Protein AF-E1F476-F1 (afdb_monomer)

Structure (mmCIF, N/CA/C/O backbone):
data_AF-E1F476-F1
#
_entry.id   AF-E1F476-F1
#
loop_
_atom_site.group_PDB
_atom_site.id
_atom_site.type_symbol
_atom_site.label_atom_id
_atom_site.label_alt_id
_atom_site.label_comp_id
_atom_site.label_asym_id
_atom_site.label_entity_id
_atom_site.label_seq_id
_atom_site.pdbx_PDB_ins_code
_atom_site.Cartn_x
_atom_site.Cartn_y
_atom_site.Cartn_z
_atom_site.occupancy
_atom_site.B_iso_or_equiv
_atom_site.auth_seq_id
_atom_site.auth_comp_id
_atom_site.auth_asym_id
_atom_site.auth_atom_id
_atom_site.pdbx_PDB_model_num
ATOM 1 N N . MET A 1 1 ? -4.268 -20.938 -18.279 1.00 58.56 1 MET A N 1
ATOM 2 C CA . MET A 1 1 ? -2.898 -20.571 -17.848 1.00 58.56 1 MET A CA 1
ATOM 3 C C . MET A 1 1 ? -2.950 -19.199 -17.186 1.00 58.56 1 MET A C 1
ATOM 5 O O . MET A 1 1 ? -3.583 -18.320 -17.753 1.00 58.56 1 MET A O 1
ATOM 9 N N . ALA A 1 2 ? -2.362 -19.018 -15.998 1.00 70.75 2 ALA A N 1
ATOM 10 C CA . ALA A 1 2 ? -2.279 -17.701 -15.351 1.00 70.75 2 ALA A CA 1
ATOM 11 C C . ALA A 1 2 ? -1.253 -16.818 -16.080 1.00 70.75 2 ALA A C 1
ATOM 13 O O . ALA A 1 2 ? -0.158 -17.290 -16.400 1.00 70.75 2 ALA A O 1
ATOM 14 N N . LYS A 1 3 ? -1.596 -15.554 -16.348 1.00 82.06 3 LYS A N 1
ATOM 15 C CA . LYS A 1 3 ? -0.700 -14.608 -17.030 1.00 82.06 3 LYS A CA 1
ATOM 16 C C . LYS A 1 3 ? 0.470 -14.275 -16.101 1.00 82.06 3 LYS A C 1
ATOM 18 O O . LYS A 1 3 ? 0.245 -13.880 -14.960 1.00 82.06 3 LYS A O 1
ATOM 23 N N . ARG A 1 4 ? 1.711 -14.448 -16.564 1.00 84.06 4 ARG A N 1
ATOM 24 C CA . ARG A 1 4 ? 2.905 -14.023 -15.813 1.00 84.06 4 ARG A CA 1
ATOM 25 C C . ARG A 1 4 ? 3.072 -12.509 -15.963 1.00 84.06 4 ARG A C 1
ATOM 27 O O . ARG A 1 4 ? 2.946 -12.001 -17.076 1.00 84.06 4 ARG A O 1
ATOM 34 N N . VAL A 1 5 ? 3.335 -11.800 -14.868 1.00 83.75 5 VAL A N 1
ATOM 35 C CA . VAL A 1 5 ? 3.562 -10.345 -14.872 1.00 83.75 5 VAL A CA 1
ATOM 36 C C . VAL A 1 5 ? 4.798 -10.033 -14.042 1.00 83.75 5 VAL A C 1
ATOM 38 O O . VAL A 1 5 ? 4.904 -10.498 -12.908 1.00 83.75 5 VAL A O 1
ATOM 41 N N . LEU A 1 6 ? 5.725 -9.270 -14.622 1.00 84.75 6 LEU A N 1
ATOM 42 C CA . LEU A 1 6 ? 6.894 -8.771 -13.905 1.00 84.75 6 LEU A CA 1
ATOM 43 C C . LEU A 1 6 ? 6.482 -7.643 -12.961 1.00 84.75 6 LEU A C 1
ATOM 45 O O . LEU A 1 6 ? 5.664 -6.795 -13.321 1.00 84.75 6 LEU A O 1
ATOM 49 N N . PHE A 1 7 ? 7.051 -7.683 -11.766 1.00 85.62 7 PHE A N 1
ATOM 50 C CA . PHE A 1 7 ? 6.774 -6.789 -10.661 1.00 85.62 7 PHE A CA 1
ATOM 51 C C . PHE A 1 7 ? 8.066 -6.097 -10.252 1.00 85.62 7 PHE A C 1
ATOM 53 O O . PHE A 1 7 ? 8.993 -6.768 -9.793 1.00 85.62 7 PHE A O 1
ATOM 60 N N . ALA A 1 8 ? 8.149 -4.782 -10.426 1.00 84.94 8 ALA A N 1
ATOM 61 C CA . ALA A 1 8 ? 9.303 -4.030 -9.951 1.00 84.94 8 ALA A CA 1
ATOM 62 C C . ALA A 1 8 ? 9.427 -4.163 -8.423 1.00 84.94 8 ALA A C 1
ATOM 64 O O . ALA A 1 8 ? 8.419 -4.195 -7.713 1.00 84.94 8 ALA A O 1
ATOM 65 N N . ILE A 1 9 ? 10.663 -4.272 -7.924 1.00 85.81 9 ILE A N 1
ATOM 66 C CA . ILE A 1 9 ? 10.933 -4.324 -6.477 1.00 85.81 9 ILE A CA 1
ATOM 67 C C . ILE A 1 9 ? 10.637 -2.963 -5.849 1.00 85.81 9 ILE A C 1
ATOM 69 O O . ILE A 1 9 ? 10.119 -2.897 -4.743 1.00 85.81 9 ILE A O 1
ATOM 73 N N . GLU A 1 10 ? 10.920 -1.883 -6.568 1.00 87.69 10 GLU A N 1
ATOM 74 C CA . GLU A 1 10 ? 10.708 -0.515 -6.114 1.00 87.69 10 GLU A CA 1
ATOM 75 C C . GLU A 1 10 ? 10.077 0.275 -7.242 1.00 87.69 10 GLU A C 1
ATOM 77 O O . GLU A 1 10 ? 10.492 0.142 -8.396 1.00 87.69 10 GLU A O 1
ATOM 82 N N . SER A 1 11 ? 9.053 1.055 -6.919 1.00 86.94 11 SER A N 1
ATOM 83 C CA . SER A 1 11 ? 8.398 1.933 -7.881 1.00 86.94 11 SER A CA 1
ATOM 84 C C . SER A 1 11 ? 7.416 2.866 -7.170 1.00 86.94 11 SER A C 1
ATOM 86 O O . SER A 1 11 ? 7.504 3.105 -5.963 1.00 86.94 11 SER A O 1
ATOM 88 N N . VAL A 1 12 ? 6.466 3.396 -7.925 1.00 86.56 12 VAL A N 1
ATOM 89 C CA . VAL A 1 12 ? 5.389 4.247 -7.437 1.00 86.56 12 VAL A CA 1
ATOM 90 C C . VAL A 1 12 ? 4.146 3.398 -7.162 1.00 86.56 12 VAL A C 1
ATOM 92 O O . VAL A 1 12 ? 3.997 2.286 -7.647 1.00 86.56 12 VAL A O 1
ATOM 95 N N . MET A 1 13 ? 3.223 3.892 -6.354 1.00 91.69 13 MET A N 1
ATOM 96 C CA . MET A 1 13 ? 1.856 3.377 -6.290 1.00 91.69 13 MET A CA 1
ATOM 97 C C . MET A 1 13 ? 0.917 4.566 -6.113 1.00 91.69 13 MET A C 1
ATOM 99 O O . MET A 1 13 ? 1.306 5.553 -5.495 1.00 91.69 13 MET A O 1
ATOM 103 N N . SER A 1 14 ? -0.305 4.505 -6.642 1.00 92.94 14 SER A N 1
ATOM 104 C CA . SER A 1 14 ? -1.337 5.493 -6.308 1.00 92.94 14 SER A CA 1
ATOM 105 C C . SER A 1 14 ? -2.198 4.962 -5.164 1.00 92.94 14 SER A C 1
ATOM 107 O O . SER A 1 14 ? -2.783 3.890 -5.291 1.00 92.94 14 SER A O 1
ATOM 109 N N . LEU A 1 15 ? -2.276 5.688 -4.050 1.00 93.25 15 LEU A N 1
ATOM 110 C CA . LEU A 1 15 ? -3.078 5.377 -2.866 1.00 93.25 15 LEU A CA 1
ATOM 111 C C . LEU A 1 15 ? -4.167 6.433 -2.705 1.00 93.25 15 LEU A C 1
ATOM 113 O O . LEU A 1 15 ? -3.874 7.574 -2.356 1.00 93.25 15 LEU A O 1
ATOM 117 N N . GLY A 1 16 ? -5.422 6.076 -2.984 1.00 88.81 16 GLY A N 1
ATOM 118 C CA . GLY A 1 16 ? -6.534 7.032 -2.943 1.00 88.81 16 GLY A CA 1
ATOM 119 C C . GLY A 1 16 ? -6.293 8.297 -3.780 1.00 88.81 16 GLY A C 1
ATOM 120 O O . GLY A 1 16 ? -6.720 9.374 -3.381 1.00 88.81 16 GLY A O 1
ATOM 121 N N . GLY A 1 17 ? -5.573 8.180 -4.902 1.00 88.50 17 GLY A N 1
ATOM 122 C CA . GLY A 1 17 ? -5.209 9.302 -5.775 1.00 88.50 17 GLY A CA 1
ATOM 123 C C . GLY A 1 17 ? -3.865 9.973 -5.461 1.00 88.50 17 GLY A C 1
ATOM 124 O O . GLY A 1 17 ? -3.454 10.857 -6.204 1.00 88.50 17 GLY A O 1
ATOM 125 N N . VAL A 1 18 ? -3.152 9.553 -4.410 1.00 90.94 18 VAL A N 1
ATOM 126 C CA . VAL A 1 18 ? -1.831 10.093 -4.044 1.00 90.94 18 VAL A CA 1
ATOM 127 C C . VAL A 1 18 ? -0.725 9.152 -4.508 1.00 90.94 18 VAL A C 1
ATOM 129 O O . VAL A 1 18 ? -0.719 7.981 -4.139 1.00 90.94 18 VAL A O 1
ATOM 132 N N . HIS A 1 19 ? 0.237 9.653 -5.281 1.00 92.00 19 HIS A N 1
ATOM 133 C CA . HIS A 1 19 ? 1.417 8.876 -5.664 1.00 92.00 19 HIS A CA 1
ATOM 134 C C . HIS A 1 19 ? 2.414 8.772 -4.506 1.00 92.00 19 HIS A C 1
ATOM 136 O O . HIS A 1 19 ? 2.695 9.768 -3.839 1.00 92.00 19 HIS A O 1
ATOM 142 N N . VAL A 1 20 ? 2.938 7.569 -4.265 1.00 92.06 20 VAL A N 1
ATOM 143 C CA . VAL A 1 20 ? 3.846 7.271 -3.148 1.00 92.06 20 VAL A CA 1
ATOM 144 C C . VAL A 1 20 ? 5.003 6.375 -3.571 1.00 92.06 20 VAL A C 1
ATOM 146 O O . VAL A 1 20 ? 4.837 5.510 -4.436 1.00 92.06 20 VAL A O 1
ATOM 149 N N . LEU A 1 21 ? 6.159 6.544 -2.925 1.00 91.50 21 LEU A N 1
ATOM 150 C CA . LEU A 1 21 ? 7.307 5.663 -3.131 1.00 91.50 21 LEU A CA 1
ATOM 151 C C . LEU A 1 21 ? 7.092 4.337 -2.405 1.00 91.50 21 LEU A C 1
ATOM 153 O O . LEU A 1 21 ? 6.791 4.297 -1.208 1.00 91.50 21 LEU A O 1
ATOM 157 N N . THR A 1 22 ? 7.261 3.246 -3.141 1.00 92.62 22 THR A N 1
ATOM 158 C CA . THR A 1 22 ? 6.892 1.908 -2.696 1.00 92.62 22 THR A CA 1
ATOM 159 C C . THR A 1 22 ? 8.037 0.930 -2.895 1.00 92.62 22 THR A C 1
ATOM 161 O O . THR A 1 22 ? 8.661 0.917 -3.953 1.00 92.62 22 THR A O 1
ATOM 164 N N . GLN A 1 23 ? 8.252 0.067 -1.905 1.00 92.81 23 GLN A N 1
ATOM 165 C CA . GLN A 1 23 ? 9.097 -1.122 -2.026 1.00 92.81 23 GLN A CA 1
ATOM 166 C C . GLN A 1 23 ? 8.261 -2.397 -1.882 1.00 92.81 23 GLN A C 1
ATOM 168 O O . GLN A 1 23 ? 7.263 -2.425 -1.157 1.00 92.81 23 GLN A O 1
ATOM 173 N N . VAL A 1 24 ? 8.703 -3.476 -2.512 1.00 91.94 24 VAL A N 1
ATOM 174 C CA . VAL A 1 24 ? 8.188 -4.827 -2.316 1.00 91.94 24 VAL A CA 1
ATOM 175 C C . VAL A 1 24 ? 9.060 -5.548 -1.297 1.00 91.94 24 VAL A C 1
ATOM 177 O O . VAL A 1 24 ? 10.236 -5.813 -1.532 1.00 91.94 24 VAL A O 1
ATOM 180 N N . ASP A 1 25 ? 8.457 -5.913 -0.170 1.00 90.38 25 ASP A N 1
ATOM 181 C CA . ASP A 1 25 ? 9.092 -6.653 0.914 1.00 90.38 25 ASP A CA 1
ATOM 182 C C . ASP A 1 25 ? 8.551 -8.085 0.943 1.00 90.38 25 ASP A C 1
ATOM 184 O O . ASP A 1 25 ? 7.487 -8.377 1.493 1.00 90.38 25 ASP A O 1
ATOM 188 N N . THR A 1 26 ? 9.307 -9.002 0.340 1.00 85.12 26 THR A N 1
ATOM 189 C CA . THR A 1 26 ? 8.953 -10.430 0.295 1.00 85.12 26 THR A CA 1
ATOM 190 C C . THR A 1 26 ? 9.045 -11.132 1.647 1.00 85.12 26 THR A C 1
ATOM 192 O O . THR A 1 26 ? 8.476 -12.213 1.800 1.00 85.12 26 THR A O 1
ATOM 195 N N . GLY A 1 27 ? 9.717 -10.528 2.633 1.00 88.62 27 GLY A N 1
ATOM 196 C CA . GLY A 1 27 ? 9.735 -11.009 4.013 1.00 88.62 27 GLY A CA 1
ATOM 197 C C . GLY A 1 27 ? 8.465 -10.638 4.783 1.00 88.62 27 GLY A C 1
ATOM 198 O O . GLY A 1 27 ? 8.160 -11.247 5.812 1.00 88.62 27 GLY A O 1
ATOM 199 N N . ALA A 1 28 ? 7.688 -9.670 4.290 1.00 89.31 28 ALA A N 1
ATOM 200 C CA . ALA A 1 28 ? 6.452 -9.233 4.914 1.00 89.31 28 ALA A CA 1
ATOM 201 C C . ALA A 1 28 ? 5.227 -9.955 4.337 1.00 89.31 28 ALA A C 1
ATOM 203 O O . ALA A 1 28 ? 4.892 -9.856 3.160 1.00 89.31 28 ALA A O 1
ATOM 204 N N . VAL A 1 29 ? 4.456 -10.605 5.212 1.00 91.25 29 VAL A N 1
ATOM 205 C CA . VAL A 1 29 ? 3.140 -11.158 4.838 1.00 91.25 29 VAL A CA 1
ATOM 206 C C . VAL A 1 29 ? 2.133 -10.048 4.529 1.00 91.25 29 VAL A C 1
ATOM 208 O O . VAL A 1 29 ? 1.258 -10.226 3.692 1.00 91.25 29 VAL A O 1
ATOM 211 N N . THR A 1 30 ? 2.238 -8.909 5.215 1.00 92.38 30 THR A N 1
ATOM 212 C CA . THR A 1 30 ? 1.258 -7.823 5.129 1.00 92.38 30 THR A CA 1
ATOM 213 C C . THR A 1 30 ? 1.934 -6.492 4.905 1.00 92.38 30 THR A C 1
ATOM 215 O O . THR A 1 30 ? 2.883 -6.150 5.623 1.00 92.38 30 THR A O 1
ATOM 218 N N . SER A 1 31 ? 1.351 -5.721 3.996 1.00 95.19 31 SER A N 1
ATOM 219 C CA . SER A 1 31 ? 1.768 -4.367 3.671 1.00 95.19 31 SER A CA 1
ATOM 220 C C . SER A 1 31 ? 1.763 -3.421 4.888 1.00 95.19 31 SER A C 1
ATOM 222 O O . SER A 1 31 ? 1.010 -3.595 5.858 1.00 95.19 31 SER A O 1
ATOM 224 N N . SER A 1 32 ? 2.636 -2.413 4.873 1.00 94.44 32 SER A N 1
ATOM 225 C CA . SER A 1 32 ? 2.687 -1.376 5.911 1.00 94.44 32 SER A CA 1
ATOM 226 C C . SER A 1 32 ? 2.941 0.001 5.329 1.00 94.44 32 SER A C 1
ATOM 228 O O . SER A 1 32 ? 3.863 0.159 4.531 1.00 94.44 32 SER A O 1
ATOM 230 N N . LEU A 1 33 ? 2.174 0.978 5.797 1.00 94.56 33 LEU A N 1
ATOM 231 C CA . LEU A 1 33 ? 2.181 2.355 5.339 1.00 94.56 33 LEU A CA 1
ATOM 232 C C . LEU A 1 33 ? 2.737 3.279 6.418 1.00 94.56 33 LEU A C 1
ATOM 234 O O . LEU A 1 33 ? 2.350 3.171 7.587 1.00 94.56 33 LEU A O 1
ATOM 238 N N . ASN A 1 34 ? 3.616 4.194 6.012 1.00 92.62 34 ASN A N 1
ATOM 239 C CA . ASN A 1 34 ? 4.095 5.252 6.881 1.00 92.62 34 ASN A CA 1
ATOM 240 C C . ASN A 1 34 ? 2.985 6.285 7.116 1.00 92.62 34 ASN A C 1
ATOM 242 O O . ASN A 1 34 ? 2.519 6.938 6.183 1.00 92.62 34 ASN A O 1
ATOM 246 N N . ALA A 1 35 ? 2.544 6.410 8.363 1.00 91.81 35 ALA A N 1
ATOM 247 C CA . ALA A 1 35 ? 1.449 7.286 8.748 1.00 91.81 35 ALA A CA 1
ATOM 248 C C . ALA A 1 35 ? 1.618 7.802 10.179 1.00 91.81 35 ALA A C 1
ATOM 250 O O . ALA A 1 35 ? 2.146 7.117 11.059 1.00 91.81 35 ALA A O 1
ATOM 251 N N . ARG A 1 36 ? 1.104 9.006 10.418 1.00 91.19 36 ARG A N 1
ATOM 252 C CA . ARG A 1 36 ? 1.053 9.682 11.719 1.00 91.19 36 ARG A CA 1
ATOM 253 C C . ARG A 1 36 ? -0.347 10.229 11.987 1.00 91.19 36 ARG A C 1
ATOM 255 O O . ARG A 1 36 ? -1.227 10.119 11.137 1.00 91.19 36 ARG A O 1
ATOM 262 N N . ASN A 1 37 ? -0.545 10.797 13.177 1.00 92.38 37 ASN A N 1
ATOM 263 C CA . ASN A 1 37 ? -1.816 11.398 13.601 1.00 92.38 37 ASN A CA 1
ATOM 264 C C . ASN A 1 37 ? -3.013 10.449 13.402 1.00 92.38 37 ASN A C 1
ATOM 266 O O . ASN A 1 37 ? -4.067 10.846 12.915 1.00 92.38 37 ASN A O 1
ATOM 270 N N . VAL A 1 38 ? -2.826 9.164 13.724 1.00 92.00 38 VAL A N 1
ATOM 271 C CA . VAL A 1 38 ? -3.851 8.138 13.514 1.00 92.00 38 VAL A CA 1
ATOM 272 C C . VAL A 1 38 ? -4.976 8.329 14.527 1.00 92.00 38 VAL A C 1
ATOM 274 O O . VAL A 1 38 ? -4.779 8.168 15.730 1.00 92.00 38 VAL A O 1
ATOM 277 N N . PHE A 1 39 ? -6.166 8.622 14.024 1.00 92.50 39 PHE A N 1
ATOM 278 C CA . PHE A 1 39 ? -7.404 8.712 14.779 1.00 92.50 39 PHE A CA 1
ATOM 279 C C . PHE A 1 39 ? -8.320 7.542 14.421 1.00 92.50 39 PHE A C 1
ATOM 281 O O . PHE A 1 39 ? -8.510 7.221 13.248 1.00 92.50 39 PHE A O 1
ATOM 288 N N . VAL A 1 40 ? -8.912 6.906 15.433 1.00 90.56 40 VAL A N 1
ATOM 289 C CA . VAL A 1 40 ? -9.808 5.759 15.251 1.00 90.56 40 VAL A CA 1
ATOM 290 C C . VAL A 1 40 ? -11.128 6.008 15.955 1.00 90.56 40 VAL A C 1
ATOM 292 O O . VAL A 1 40 ? -11.181 6.095 17.179 1.00 90.56 40 VAL A O 1
ATOM 295 N N . ALA A 1 41 ? -12.206 6.020 15.179 1.00 88.50 41 ALA A N 1
ATOM 296 C CA . ALA A 1 41 ? -13.570 5.994 15.682 1.00 88.50 41 ALA A CA 1
ATOM 297 C C . ALA A 1 41 ? -14.189 4.609 15.455 1.00 88.50 41 ALA A C 1
ATOM 299 O O . ALA A 1 41 ? -14.112 4.048 14.359 1.00 88.50 41 ALA A O 1
ATOM 300 N N . LYS A 1 42 ? -14.837 4.050 16.481 1.00 83.00 42 LYS A N 1
ATOM 301 C CA . LYS A 1 42 ? -15.642 2.830 16.334 1.00 83.00 42 LYS A CA 1
ATOM 302 C C . LYS A 1 42 ? -16.984 3.172 15.684 1.00 83.00 42 LYS A C 1
ATOM 304 O O . LYS A 1 42 ? -17.644 4.128 16.081 1.00 83.00 42 LYS A O 1
ATOM 309 N N . LYS A 1 43 ? -17.396 2.366 14.711 1.00 75.44 43 LYS A N 1
ATOM 310 C CA . LYS A 1 43 ? -18.728 2.348 14.106 1.00 75.44 43 LYS A CA 1
ATOM 311 C C . LYS A 1 43 ? -19.472 1.095 14.565 1.00 75.44 43 LYS A C 1
ATOM 313 O O . LYS A 1 43 ? -18.898 0.015 14.655 1.00 75.44 43 LYS A O 1
ATOM 318 N N . ASN A 1 44 ? -20.772 1.238 14.801 1.00 62.91 44 ASN A N 1
ATOM 319 C CA . ASN A 1 44 ? -21.627 0.162 15.309 1.00 62.91 44 ASN A CA 1
ATOM 320 C C . ASN A 1 44 ? -22.134 -0.813 14.223 1.00 62.91 44 ASN A C 1
ATOM 322 O O . ASN A 1 44 ? -23.048 -1.581 14.501 1.00 62.91 44 ASN A O 1
ATOM 326 N N . MET A 1 45 ? -21.594 -0.804 12.994 1.00 58.66 45 MET A N 1
ATOM 327 C CA . MET A 1 45 ? -22.098 -1.649 11.897 1.00 58.66 45 MET A CA 1
ATOM 328 C C . MET A 1 45 ? -20.984 -2.158 10.960 1.00 58.66 45 MET A C 1
ATOM 330 O O . MET A 1 45 ? -20.177 -1.365 10.479 1.00 58.66 45 MET A O 1
ATOM 334 N N . GLY A 1 46 ? -20.997 -3.463 10.644 1.00 62.12 46 GLY A N 1
ATOM 335 C CA . GLY A 1 46 ? -20.232 -4.082 9.545 1.00 62.12 46 GLY A CA 1
ATOM 336 C C . GLY A 1 46 ? -18.944 -4.839 9.921 1.00 62.12 46 GLY A C 1
ATOM 337 O O . GLY A 1 46 ? -18.479 -4.808 11.056 1.00 62.12 46 GLY A O 1
ATOM 338 N N . SER A 1 47 ? -18.358 -5.531 8.932 1.00 62.41 47 SER A N 1
ATOM 339 C CA . SER A 1 47 ? -17.133 -6.349 9.067 1.00 62.41 47 SER A CA 1
ATOM 340 C C . SER A 1 47 ? -15.835 -5.534 9.181 1.00 62.41 47 SER A C 1
ATOM 342 O O . SER A 1 47 ? -14.808 -6.066 9.604 1.00 62.41 47 SER A O 1
ATOM 344 N N . MET A 1 48 ? -15.877 -4.240 8.848 1.00 77.81 48 MET A N 1
ATOM 345 C CA . MET A 1 48 ? -14.821 -3.259 9.123 1.00 77.81 48 MET A CA 1
ATOM 346 C C . MET A 1 48 ? -15.382 -2.183 10.058 1.00 77.81 48 MET A C 1
ATOM 348 O O . MET A 1 48 ? -15.829 -1.135 9.593 1.00 77.81 48 MET A O 1
ATOM 352 N N . PRO A 1 49 ? -15.418 -2.449 11.375 1.00 81.00 49 PRO A N 1
ATOM 353 C CA . PRO A 1 49 ? -16.155 -1.622 12.322 1.00 81.00 49 PRO A CA 1
ATOM 354 C C . PRO A 1 49 ? -15.429 -0.318 12.671 1.00 81.00 49 PRO A C 1
ATOM 356 O O . PRO A 1 49 ? -15.916 0.422 13.516 1.00 81.00 49 PRO A O 1
ATOM 359 N N . LEU A 1 50 ? -14.254 -0.025 12.104 1.00 89.38 50 LEU A N 1
ATOM 360 C CA . LEU A 1 50 ? -13.505 1.192 12.418 1.00 89.38 50 LEU A CA 1
ATOM 361 C C . LEU A 1 50 ? -13.547 2.184 11.259 1.00 89.38 50 LEU A C 1
ATOM 363 O O . LEU A 1 50 ? -13.392 1.820 10.095 1.00 89.38 50 LEU A O 1
ATOM 367 N N . CYS A 1 51 ? -13.696 3.451 11.621 1.00 91.00 51 CYS A N 1
ATOM 368 C CA . CYS A 1 51 ? -13.454 4.600 10.769 1.00 91.00 51 CYS A CA 1
ATOM 369 C C . CYS A 1 51 ? -12.111 5.195 11.191 1.00 91.00 51 CYS A C 1
ATOM 371 O O . CYS A 1 51 ? -11.971 5.631 12.336 1.00 91.00 51 CYS A O 1
ATOM 373 N N . VAL A 1 52 ? -11.123 5.165 10.304 1.00 93.19 52 VAL A N 1
ATOM 374 C CA . VAL A 1 52 ? -9.758 5.599 10.605 1.00 93.19 52 VAL A CA 1
ATOM 375 C C . VAL A 1 52 ? -9.434 6.840 9.787 1.00 93.19 52 VAL A C 1
ATOM 377 O O . VAL A 1 52 ? -9.653 6.860 8.575 1.00 93.19 52 VAL A O 1
ATOM 380 N N . SER A 1 53 ? -8.898 7.857 10.450 1.00 94.81 53 SER A N 1
ATOM 381 C CA . SER A 1 53 ? -8.299 9.019 9.799 1.00 94.81 53 SER A CA 1
ATOM 382 C C . SER A 1 53 ? -6.816 9.073 10.145 1.00 94.81 53 SER A C 1
ATOM 384 O O . SER A 1 53 ? -6.433 8.720 11.258 1.00 94.81 53 SER A O 1
ATOM 386 N N . PHE A 1 54 ? -5.966 9.454 9.202 1.00 94.75 54 PHE A N 1
ATOM 387 C CA . PHE A 1 54 ? -4.521 9.526 9.422 1.00 94.75 54 PHE A CA 1
ATOM 388 C C . PHE A 1 54 ? -3.861 10.480 8.430 1.00 94.75 54 PHE A C 1
ATOM 390 O O . PHE A 1 54 ? -4.401 10.757 7.359 1.00 94.75 54 PHE A O 1
ATOM 397 N N . THR A 1 55 ? -2.659 10.933 8.775 1.00 93.62 55 THR A N 1
ATOM 398 C CA . THR A 1 55 ? -1.815 11.742 7.898 1.00 93.62 55 THR A CA 1
ATOM 399 C C . THR A 1 55 ? -0.684 10.889 7.344 1.00 93.62 55 THR A C 1
ATOM 401 O O . THR A 1 55 ? 0.067 10.255 8.087 1.00 93.62 55 THR A O 1
ATOM 404 N N . MET A 1 56 ? -0.541 10.900 6.029 1.00 91.81 56 MET A N 1
ATOM 405 C CA . MET A 1 56 ? 0.586 10.345 5.291 1.00 91.81 56 MET A CA 1
ATOM 406 C C . MET A 1 56 ? 1.567 11.458 4.934 1.00 91.81 56 MET A C 1
ATOM 408 O O . MET A 1 56 ? 1.150 12.586 4.687 1.00 91.81 56 MET A O 1
ATOM 412 N N . VAL A 1 57 ? 2.850 11.122 4.832 1.00 85.69 57 VAL A N 1
ATOM 413 C CA . VAL A 1 57 ? 3.833 11.929 4.099 1.00 85.69 57 VAL A CA 1
ATOM 414 C C . VAL A 1 57 ? 4.165 11.169 2.823 1.00 85.69 57 VAL A C 1
ATOM 416 O O . VAL A 1 57 ? 4.597 10.025 2.914 1.00 85.69 57 VAL A O 1
ATOM 419 N N . SER A 1 58 ? 3.917 11.767 1.658 1.00 86.88 58 SER A N 1
ATOM 420 C CA . SER A 1 58 ? 4.431 11.251 0.384 1.00 86.88 58 SER A CA 1
ATOM 421 C C . SER A 1 58 ? 5.729 11.968 0.056 1.00 86.88 58 SER A C 1
ATOM 423 O O . SER A 1 58 ? 5.820 13.185 0.239 1.00 86.88 58 SER A O 1
ATOM 425 N N . ARG A 1 59 ? 6.709 11.209 -0.436 1.00 82.50 59 ARG A N 1
ATOM 426 C CA . ARG A 1 59 ? 8.011 11.721 -0.894 1.00 82.50 59 ARG A CA 1
ATOM 427 C C . ARG A 1 59 ? 8.180 11.650 -2.409 1.00 82.50 59 ARG A C 1
ATOM 429 O O . ARG A 1 59 ? 9.295 11.696 -2.932 1.00 82.50 59 ARG A O 1
ATOM 436 N N . PHE A 1 60 ? 7.070 11.505 -3.122 1.00 80.88 60 PHE A N 1
ATOM 437 C CA . PHE A 1 60 ? 7.058 11.456 -4.574 1.00 80.88 60 PHE A CA 1
ATOM 438 C C . PHE A 1 60 ? 7.554 12.786 -5.183 1.00 80.88 60 PHE A C 1
ATOM 440 O O . PHE A 1 60 ? 7.386 13.853 -4.596 1.00 80.88 60 PHE A O 1
ATOM 447 N N . GLU A 1 61 ? 8.227 12.724 -6.337 1.00 76.25 61 GLU A N 1
ATOM 448 C CA . GLU A 1 61 ? 8.894 13.873 -6.994 1.00 76.25 61 GLU A CA 1
ATOM 449 C C . GLU A 1 61 ? 9.985 14.569 -6.153 1.00 76.25 61 GLU A C 1
ATOM 451 O O . GLU A 1 61 ? 10.367 15.707 -6.432 1.00 76.25 61 GLU A O 1
ATOM 456 N N . GLY A 1 62 ? 10.494 13.905 -5.109 1.00 72.69 62 GLY A N 1
ATOM 457 C CA . GLY A 1 62 ? 11.512 14.471 -4.221 1.00 72.69 62 GLY A CA 1
ATOM 458 C C . GLY A 1 62 ? 10.994 15.594 -3.318 1.00 72.69 62 GLY A C 1
ATOM 459 O O . GLY A 1 62 ? 11.794 16.284 -2.688 1.00 72.69 62 GLY A O 1
ATOM 460 N N . LYS A 1 63 ? 9.671 15.789 -3.241 1.00 75.25 63 LYS A N 1
ATOM 461 C CA . LYS A 1 63 ? 9.030 16.754 -2.344 1.00 75.25 63 LYS A CA 1
ATOM 462 C C . LYS A 1 63 ? 8.260 16.007 -1.270 1.00 75.25 63 LYS A C 1
ATOM 464 O O . LYS A 1 63 ? 7.428 15.160 -1.575 1.00 75.25 63 LYS A O 1
ATOM 469 N N . GLU A 1 64 ? 8.505 16.355 -0.012 1.00 83.12 64 GLU A N 1
ATOM 470 C CA . GLU A 1 64 ? 7.684 15.858 1.086 1.00 83.12 64 GLU A CA 1
ATOM 471 C C . GLU A 1 64 ? 6.374 16.646 1.146 1.00 83.12 64 GLU A C 1
ATOM 473 O O . GLU A 1 64 ? 6.376 17.876 1.252 1.00 83.12 64 GLU A O 1
ATOM 478 N N . ARG A 1 65 ? 5.242 15.942 1.077 1.00 86.81 65 ARG A N 1
ATOM 479 C CA . ARG A 1 65 ? 3.919 16.549 1.240 1.00 86.81 65 ARG A CA 1
ATOM 480 C C . ARG A 1 65 ? 3.016 15.697 2.113 1.00 86.81 65 ARG A C 1
ATOM 482 O O . ARG A 1 65 ? 2.974 14.474 1.988 1.00 86.81 65 ARG A O 1
ATOM 489 N N . GLU A 1 66 ? 2.283 16.372 2.990 1.00 90.19 66 GLU A N 1
ATOM 490 C CA . GLU A 1 66 ? 1.309 15.748 3.877 1.00 90.19 66 GLU A CA 1
ATOM 491 C C . GLU A 1 66 ? -0.043 15.563 3.187 1.00 90.19 66 GLU A C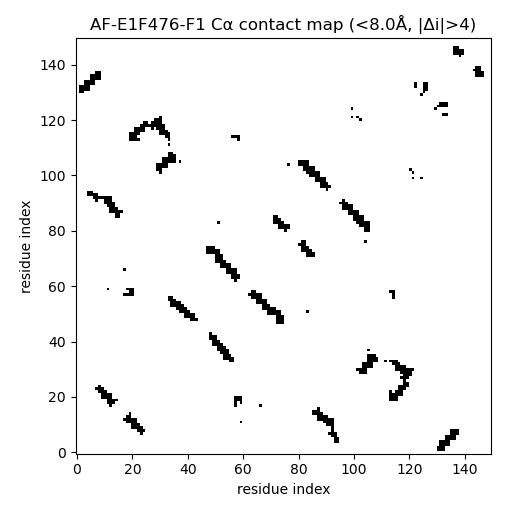 1
ATOM 493 O O . GLU A 1 66 ? -0.521 16.463 2.492 1.00 90.19 66 GLU A O 1
ATOM 498 N N . TYR A 1 67 ? -0.661 14.405 3.407 1.00 91.69 67 TYR A N 1
ATOM 499 C CA . TYR A 1 67 ? -1.983 14.061 2.890 1.00 91.69 67 TYR A CA 1
ATOM 500 C C . TYR A 1 67 ? -2.840 13.483 4.004 1.00 91.69 67 TYR A C 1
ATOM 502 O O . TYR A 1 67 ? -2.436 12.539 4.687 1.00 91.69 67 TYR A O 1
ATOM 510 N N . GLU A 1 68 ? -4.035 14.035 4.169 1.00 94.06 68 GLU A N 1
ATOM 511 C CA . GLU A 1 68 ? -5.007 13.543 5.134 1.00 94.06 68 GLU A CA 1
ATOM 512 C C . GLU A 1 68 ? -5.958 12.555 4.473 1.00 94.06 68 GLU A C 1
ATOM 514 O O . GLU A 1 68 ? -6.628 12.854 3.485 1.00 94.06 68 GLU A O 1
ATOM 519 N N . PHE A 1 69 ? -6.043 11.373 5.065 1.00 93.56 69 PHE A N 1
ATOM 520 C CA . PHE A 1 69 ? -7.039 10.377 4.727 1.00 93.56 69 PHE A CA 1
ATOM 521 C C . PHE A 1 69 ? -8.089 10.381 5.824 1.00 93.56 69 PHE A C 1
ATOM 523 O O . PHE A 1 69 ? -7.758 10.275 7.003 1.00 93.56 69 PHE A O 1
ATOM 530 N N . SER A 1 70 ? -9.356 10.497 5.434 1.00 92.88 70 SER A N 1
ATOM 531 C CA . SER A 1 70 ? -10.481 10.534 6.363 1.00 92.88 70 SER A CA 1
ATOM 532 C C . SER A 1 70 ? -11.469 9.421 6.081 1.00 92.88 70 SER A C 1
ATOM 534 O O . SER A 1 70 ? -11.722 9.065 4.933 1.00 92.88 70 SER A O 1
ATOM 536 N N . ASN A 1 71 ? -12.074 8.910 7.151 1.00 90.50 71 ASN A N 1
ATOM 537 C CA . ASN A 1 71 ? -13.119 7.894 7.091 1.00 90.50 71 ASN A CA 1
ATOM 538 C C . ASN A 1 71 ? -12.725 6.603 6.352 1.00 90.50 71 ASN A C 1
ATOM 540 O O . ASN A 1 71 ? -13.565 5.956 5.722 1.00 90.50 71 ASN A O 1
ATOM 544 N N . VAL A 1 72 ? -11.456 6.204 6.453 1.00 93.31 72 VAL A N 1
ATOM 545 C CA . VAL A 1 72 ? -10.949 4.986 5.821 1.00 93.31 72 VAL A CA 1
ATOM 546 C C . VAL A 1 72 ? -11.425 3.759 6.607 1.00 93.31 72 VAL A C 1
ATOM 548 O O . VAL A 1 72 ? -11.279 3.734 7.835 1.00 93.31 72 VAL A O 1
ATOM 551 N N . PRO A 1 73 ? -11.978 2.725 5.945 1.00 93.06 73 PRO A N 1
ATOM 552 C CA . PRO A 1 73 ? -12.356 1.486 6.612 1.00 93.06 73 PRO A CA 1
ATOM 553 C C . PRO A 1 73 ? -11.155 0.825 7.290 1.00 93.06 73 PRO A C 1
ATOM 555 O O . PRO A 1 73 ? -10.097 0.659 6.677 1.00 93.06 73 PRO A O 1
ATOM 558 N N . GLY A 1 74 ? -11.327 0.409 8.543 1.00 92.88 74 GLY A N 1
ATOM 559 C CA . GLY A 1 74 ? -10.268 -0.242 9.303 1.00 92.88 74 GLY A CA 1
ATOM 560 C C . GLY A 1 74 ? -10.740 -1.362 10.220 1.00 92.88 74 GLY A C 1
ATOM 561 O O . GLY A 1 74 ? -11.929 -1.546 10.495 1.00 92.88 74 GLY A O 1
ATOM 562 N N . ARG A 1 75 ? -9.761 -2.114 10.719 1.00 90.94 75 ARG A N 1
ATOM 563 C CA . ARG A 1 75 ? -9.918 -3.146 11.745 1.00 90.94 75 ARG A CA 1
ATOM 564 C C . ARG A 1 75 ? -8.684 -3.196 12.639 1.00 90.94 75 ARG A C 1
ATOM 566 O O . ARG A 1 75 ? -7.582 -2.854 12.208 1.00 90.94 75 ARG A O 1
ATOM 573 N N . TYR A 1 76 ? -8.860 -3.669 13.866 1.00 87.31 76 TYR A N 1
ATOM 574 C CA . TYR A 1 76 ? -7.725 -3.989 14.726 1.00 87.31 76 TYR A CA 1
ATOM 575 C C . TYR A 1 76 ? -6.921 -5.153 14.135 1.00 87.31 76 TYR A C 1
ATOM 577 O O . TYR A 1 76 ? -7.481 -6.088 13.556 1.00 87.31 76 TYR A O 1
ATOM 585 N N . TYR A 1 7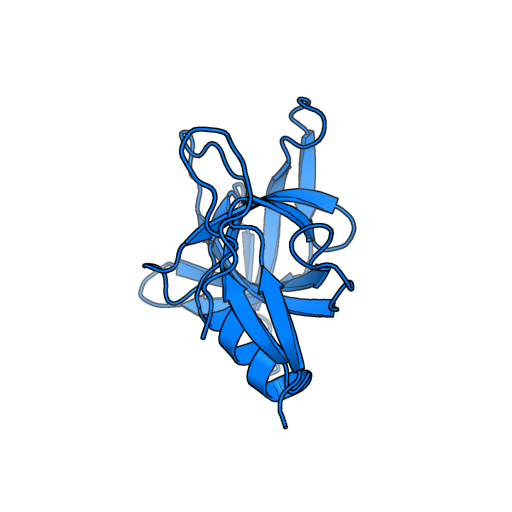7 ? -5.605 -5.088 14.283 1.00 86.06 77 TYR A N 1
ATOM 586 C CA . TYR A 1 77 ? -4.666 -6.120 13.879 1.00 86.06 77 TYR A CA 1
ATOM 587 C C . TYR A 1 77 ? -3.647 -6.317 14.999 1.00 86.06 77 TYR A C 1
ATOM 589 O O . TYR A 1 77 ? -2.911 -5.397 15.331 1.00 86.06 77 TYR A O 1
ATOM 597 N N . LYS A 1 78 ? -3.603 -7.516 15.593 1.00 84.75 78 LYS A N 1
ATOM 598 C CA . LYS A 1 78 ? -2.803 -7.789 16.803 1.00 84.75 78 LYS A CA 1
ATOM 599 C C . LYS A 1 78 ? -3.083 -6.766 17.927 1.00 84.75 78 LYS A C 1
ATOM 601 O O . LYS A 1 78 ? -4.039 -5.993 17.866 1.00 84.75 78 LYS A O 1
ATOM 606 N N . GLN A 1 79 ? -2.313 -6.815 19.012 1.00 76.75 79 GLN A N 1
ATOM 607 C CA . GLN A 1 79 ? -2.452 -5.848 20.102 1.00 76.75 79 GLN A CA 1
ATOM 608 C C . GLN A 1 79 ? -1.971 -4.469 19.619 1.00 76.75 79 GLN A C 1
ATOM 610 O O . GLN A 1 79 ? -0.800 -4.301 19.295 1.00 76.75 79 GLN A O 1
ATOM 615 N N . ASN A 1 80 ? -2.889 -3.500 19.577 1.00 75.06 80 ASN A N 1
ATOM 616 C CA . ASN A 1 80 ? -2.660 -2.077 19.290 1.00 75.06 80 ASN A CA 1
ATOM 617 C C . ASN A 1 80 ? -2.198 -1.685 17.871 1.00 75.06 80 ASN A C 1
ATOM 619 O O . ASN A 1 80 ? -1.935 -0.503 17.658 1.00 75.06 80 ASN A O 1
ATOM 623 N N . GLU A 1 81 ? -2.141 -2.587 16.882 1.00 85.31 81 GLU A N 1
ATOM 624 C CA . GLU A 1 81 ? -1.983 -2.160 15.481 1.00 85.31 81 GLU A CA 1
ATOM 625 C C . GLU A 1 81 ? -3.355 -2.025 14.801 1.00 85.31 81 GLU A C 1
ATOM 627 O O . GLU A 1 81 ? -4.326 -2.724 15.111 1.00 85.31 81 GLU A O 1
ATOM 632 N N . ILE A 1 82 ? -3.445 -1.097 13.852 1.00 89.75 82 ILE A N 1
ATOM 633 C CA . ILE A 1 82 ? -4.640 -0.872 13.040 1.00 89.75 82 ILE A CA 1
ATOM 634 C C . ILE A 1 82 ? -4.282 -1.156 11.592 1.00 89.75 82 ILE A C 1
ATOM 636 O O . ILE A 1 82 ? -3.267 -0.681 11.074 1.00 89.75 82 ILE A O 1
ATOM 640 N N . MET A 1 83 ? -5.139 -1.933 10.945 1.00 93.31 83 MET A N 1
ATOM 641 C CA . MET A 1 83 ? -5.083 -2.179 9.518 1.00 93.31 83 MET A CA 1
ATOM 642 C C . MET A 1 83 ? -6.208 -1.414 8.845 1.00 93.31 83 MET A C 1
ATOM 644 O O . MET A 1 83 ? -7.365 -1.534 9.251 1.00 93.31 83 MET A O 1
ATOM 648 N N . VAL A 1 84 ? -5.866 -0.659 7.812 1.00 94.56 84 VAL A N 1
ATOM 649 C CA . VAL A 1 84 ? -6.822 0.072 6.984 1.00 94.56 84 VAL A CA 1
ATOM 650 C C . VAL A 1 84 ? -6.901 -0.541 5.597 1.00 94.56 84 VAL A C 1
ATOM 652 O O . VAL A 1 84 ? -5.955 -1.180 5.135 1.00 94.56 84 VAL A O 1
ATOM 655 N N . ALA A 1 85 ? -8.041 -0.354 4.946 1.00 94.06 85 ALA A N 1
ATOM 656 C CA . ALA A 1 85 ? -8.267 -0.758 3.573 1.00 94.06 85 ALA A CA 1
ATOM 657 C C . ALA A 1 85 ? -8.316 0.501 2.695 1.00 94.06 85 ALA A C 1
ATOM 659 O O . ALA A 1 85 ? -9.279 1.262 2.774 1.00 94.06 85 ALA A O 1
ATOM 660 N N . ILE A 1 86 ? -7.310 0.699 1.842 1.00 94.19 86 ILE A N 1
ATOM 661 C CA . ILE A 1 86 ? -7.190 1.875 0.965 1.00 94.19 86 ILE A CA 1
ATOM 662 C C . ILE A 1 86 ? -7.275 1.420 -0.502 1.00 94.19 86 ILE A C 1
ATOM 664 O O . ILE A 1 86 ? -6.544 0.501 -0.878 1.00 94.19 86 ILE A O 1
ATOM 668 N N . PRO A 1 87 ? -8.127 2.030 -1.347 1.00 93.75 87 PRO A N 1
ATOM 669 C CA . PRO A 1 87 ? -8.099 1.794 -2.788 1.00 93.75 87 PRO A CA 1
ATOM 670 C C . PRO A 1 87 ? -6.747 2.195 -3.368 1.00 93.75 87 PRO A C 1
ATOM 672 O O . PRO A 1 87 ? -6.235 3.277 -3.065 1.00 93.75 87 PRO A O 1
ATOM 675 N N . ALA A 1 88 ? -6.170 1.337 -4.198 1.00 94.88 88 ALA A N 1
ATOM 676 C CA . ALA A 1 88 ? -4.829 1.562 -4.690 1.00 94.88 88 ALA A CA 1
ATOM 677 C C . ALA A 1 88 ? -4.613 1.056 -6.115 1.00 94.88 88 ALA A C 1
ATOM 679 O O . ALA A 1 88 ? -5.217 0.068 -6.529 1.00 94.88 88 ALA A O 1
ATOM 680 N N . VAL A 1 89 ? -3.714 1.714 -6.845 1.00 94.81 89 VAL A N 1
ATOM 681 C CA . VAL A 1 89 ? -3.328 1.353 -8.212 1.00 94.81 89 VAL A CA 1
ATOM 682 C C . VAL A 1 89 ? -1.834 1.080 -8.254 1.00 94.81 89 VAL A C 1
ATOM 684 O O . VAL A 1 89 ? -1.029 1.928 -7.867 1.00 94.81 89 VAL A O 1
ATOM 687 N N . LEU A 1 90 ? -1.466 -0.102 -8.745 1.00 89.88 90 LEU A N 1
ATOM 688 C CA . LEU A 1 90 ? -0.083 -0.570 -8.898 1.00 89.88 90 LEU A CA 1
ATOM 689 C C . LEU A 1 90 ? 0.623 0.089 -10.104 1.00 89.88 90 LEU A C 1
ATOM 691 O O . LEU A 1 90 ? 1.085 -0.604 -11.013 1.00 89.88 90 LEU A O 1
ATOM 695 N N . CYS A 1 91 ? 0.653 1.426 -10.127 1.00 84.75 91 CYS A N 1
ATOM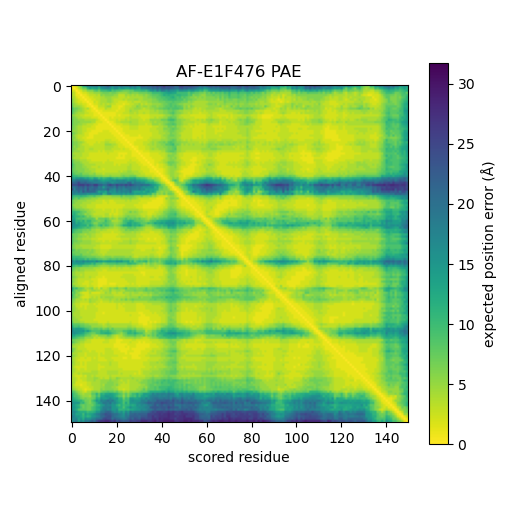 696 C CA . CYS A 1 91 ? 1.339 2.244 -11.133 1.00 84.75 91 CYS A CA 1
ATOM 697 C C . CYS A 1 91 ? 2.819 1.866 -11.196 1.00 84.75 91 CYS A C 1
ATOM 699 O O . CYS A 1 91 ? 3.433 1.763 -10.153 1.00 84.75 91 CYS A O 1
ATOM 701 N N . ASP A 1 92 ? 3.398 1.654 -12.375 1.00 83.31 92 ASP A N 1
ATOM 702 C CA . ASP A 1 92 ? 4.842 1.424 -12.586 1.00 83.31 92 ASP A CA 1
ATOM 703 C C . ASP A 1 92 ? 5.483 0.228 -11.847 1.00 83.31 92 ASP A C 1
ATOM 705 O O . ASP A 1 92 ? 6.620 -0.143 -12.132 1.00 83.31 92 ASP A O 1
ATOM 709 N N . LEU A 1 93 ? 4.770 -0.431 -10.931 1.00 81.00 93 LEU A N 1
ATOM 710 C CA . LEU A 1 93 ? 5.129 -1.729 -10.368 1.00 81.00 93 LEU A CA 1
ATOM 711 C C . LEU A 1 93 ? 4.888 -2.839 -11.383 1.00 81.00 93 LEU A C 1
ATOM 713 O O . LEU A 1 93 ? 5.515 -3.888 -11.305 1.00 81.00 93 LEU A O 1
ATOM 717 N N . THR A 1 94 ? 3.976 -2.619 -12.328 1.00 82.44 94 THR A N 1
ATOM 718 C CA . THR A 1 94 ? 3.595 -3.591 -13.351 1.00 82.44 94 THR A CA 1
ATOM 719 C C . THR A 1 94 ? 3.429 -2.920 -14.711 1.00 82.44 94 THR A C 1
ATOM 721 O O . THR A 1 94 ? 3.057 -1.752 -14.769 1.00 82.44 94 THR A O 1
ATOM 724 N N . PRO A 1 95 ? 3.613 -3.654 -15.825 1.00 81.19 95 PRO A N 1
ATOM 725 C CA . PRO A 1 95 ? 3.390 -3.128 -17.175 1.00 81.19 95 PRO A CA 1
ATOM 726 C C . PRO A 1 95 ? 1.917 -2.811 -17.489 1.00 81.19 95 PRO A C 1
ATOM 728 O O . PRO A 1 95 ? 1.627 -2.221 -18.524 1.00 81.19 95 PRO A O 1
ATOM 731 N N . ILE A 1 96 ? 0.974 -3.255 -16.652 1.00 85.25 96 ILE A N 1
ATOM 732 C CA . ILE A 1 96 ? -0.463 -2.997 -16.796 1.00 85.25 96 ILE A CA 1
ATOM 733 C C . ILE A 1 96 ? -0.979 -2.607 -15.414 1.00 85.25 96 ILE A C 1
ATOM 735 O O . ILE A 1 96 ? -0.818 -3.421 -14.510 1.00 85.25 96 ILE A O 1
ATOM 739 N N . PRO A 1 97 ? -1.618 -1.442 -15.231 1.00 88.12 97 PRO A N 1
ATOM 740 C CA . PRO A 1 97 ? -2.099 -1.029 -13.920 1.00 88.12 97 PRO A CA 1
ATOM 741 C C . PRO A 1 97 ? -3.177 -1.987 -13.397 1.00 88.12 97 PRO A C 1
ATOM 743 O O . PRO A 1 97 ? -4.102 -2.362 -14.119 1.00 88.12 97 PRO A O 1
AT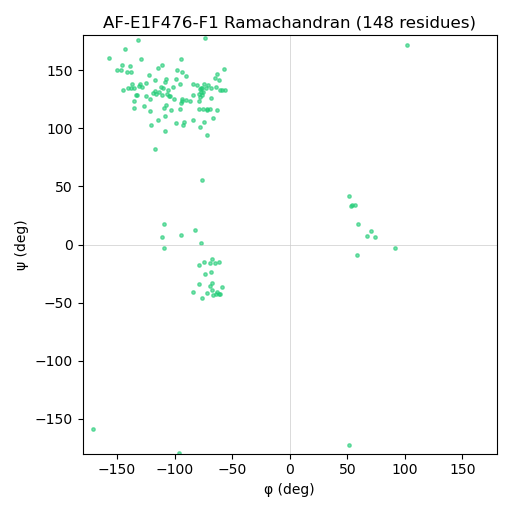OM 746 N N . TYR A 1 98 ? -3.069 -2.355 -12.119 1.00 91.62 98 TYR A N 1
ATOM 747 C CA . TYR A 1 98 ? -4.070 -3.153 -11.409 1.00 91.62 98 TYR A CA 1
ATOM 748 C C . TYR A 1 98 ? -4.629 -2.367 -10.229 1.00 91.62 98 TYR A C 1
ATOM 750 O O . TYR A 1 98 ? -3.871 -1.853 -9.403 1.00 91.62 98 TYR A O 1
ATOM 758 N N . GLU A 1 99 ? -5.954 -2.329 -10.138 1.00 93.94 99 GLU A N 1
ATOM 759 C CA . GLU A 1 99 ? -6.677 -1.745 -9.013 1.00 93.94 99 GLU A CA 1
ATOM 760 C C . GLU A 1 99 ? -6.860 -2.780 -7.902 1.00 93.94 99 GLU A C 1
ATOM 762 O O . GLU A 1 99 ? -7.437 -3.851 -8.090 1.00 93.94 99 GLU A O 1
ATOM 767 N N . ILE A 1 100 ? -6.398 -2.474 -6.702 1.00 93.56 100 ILE A N 1
ATOM 768 C CA . ILE A 1 100 ? -6.499 -3.373 -5.556 1.00 93.56 100 ILE A CA 1
ATOM 769 C C . ILE A 1 100 ? -7.089 -2.649 -4.355 1.00 93.56 100 ILE A C 1
ATOM 771 O O . ILE A 1 100 ? -7.044 -1.423 -4.256 1.00 93.56 100 ILE A O 1
ATOM 775 N N . GLN A 1 101 ? -7.611 -3.431 -3.414 1.00 92.62 101 GLN A N 1
ATOM 776 C CA . GLN A 1 101 ? -7.853 -2.930 -2.072 1.00 92.62 101 GLN A CA 1
ATOM 777 C C . GLN A 1 101 ? -6.608 -3.236 -1.241 1.00 92.62 101 GLN A C 1
ATOM 779 O O . GLN A 1 101 ? -6.348 -4.386 -0.883 1.00 92.62 101 GLN A O 1
ATOM 784 N N . LEU A 1 102 ? -5.806 -2.219 -0.950 1.00 94.62 102 LEU A N 1
ATOM 785 C CA . LEU A 1 102 ? -4.598 -2.391 -0.160 1.00 94.62 102 LEU A CA 1
ATOM 786 C C . LEU A 1 102 ? -4.959 -2.488 1.324 1.00 94.62 102 LEU A C 1
ATOM 788 O O . LEU A 1 102 ? -5.452 -1.527 1.915 1.00 94.62 102 LEU A O 1
ATOM 792 N N . TYR A 1 103 ? -4.670 -3.637 1.934 1.00 93.75 103 TYR A N 1
ATOM 793 C CA . TYR A 1 103 ? -4.791 -3.839 3.373 1.00 93.75 103 TYR A CA 1
ATOM 794 C C . TYR A 1 103 ? -3.452 -3.542 4.033 1.00 93.75 103 TYR A C 1
ATOM 796 O O . TYR A 1 103 ? -2.527 -4.347 3.983 1.00 93.75 103 TYR A O 1
ATOM 804 N N . THR A 1 104 ? -3.332 -2.374 4.651 1.00 95.00 104 THR A N 1
ATOM 805 C CA . THR A 1 104 ? -2.044 -1.898 5.153 1.00 95.00 104 THR A CA 1
ATOM 806 C C . THR A 1 104 ? -2.100 -1.552 6.628 1.00 95.00 104 THR A C 1
ATOM 808 O O . THR A 1 104 ? -3.076 -0.988 7.125 1.00 95.00 104 THR A O 1
ATOM 811 N N . LYS A 1 105 ? -1.041 -1.917 7.349 1.00 95.12 105 LYS A N 1
ATOM 812 C CA . LYS A 1 105 ? -0.841 -1.493 8.737 1.00 95.12 105 LYS A CA 1
ATOM 813 C C . LYS A 1 105 ? -0.348 -0.057 8.743 1.00 95.12 105 LYS A C 1
ATOM 815 O O . LYS A 1 105 ? 0.639 0.243 8.073 1.00 95.12 105 LYS A O 1
ATOM 820 N N . LEU A 1 106 ? -0.966 0.790 9.553 1.00 93.19 106 LEU A N 1
ATOM 821 C CA . LEU A 1 106 ? -0.457 2.137 9.789 1.00 93.19 106 LEU A CA 1
ATOM 822 C C . LEU A 1 106 ? 0.712 2.073 10.774 1.00 93.19 106 LEU A C 1
ATOM 824 O O . LEU A 1 106 ? 0.588 1.481 11.847 1.00 93.19 106 LEU A O 1
ATOM 828 N N . ARG A 1 107 ? 1.858 2.649 10.408 1.00 89.50 107 ARG A N 1
ATOM 829 C CA . ARG A 1 107 ? 3.046 2.716 11.267 1.00 89.50 107 ARG A CA 1
ATOM 830 C C . ARG A 1 107 ? 3.683 4.089 11.175 1.00 89.50 107 ARG A C 1
ATOM 832 O O . ARG A 1 107 ? 3.917 4.567 10.076 1.00 89.50 107 ARG A O 1
ATOM 839 N N . ASN A 1 108 ? 4.049 4.668 12.311 1.00 88.25 108 ASN A N 1
ATOM 840 C CA . ASN A 1 108 ? 4.875 5.869 12.322 1.00 88.25 108 ASN A CA 1
ATOM 841 C C . ASN A 1 108 ? 6.350 5.458 12.218 1.00 88.25 108 ASN A C 1
ATOM 843 O O . ASN A 1 108 ? 6.898 4.890 13.164 1.00 88.25 108 ASN A O 1
ATOM 847 N N . ARG A 1 109 ? 6.974 5.679 11.057 1.00 80.50 109 ARG A N 1
ATOM 848 C CA . ARG A 1 109 ? 8.392 5.381 10.817 1.00 80.50 109 ARG A CA 1
ATOM 849 C C . ARG A 1 109 ? 9.128 6.655 10.422 1.00 80.50 109 ARG A C 1
ATOM 851 O O . ARG A 1 109 ? 9.086 7.082 9.271 1.00 80.50 109 ARG A O 1
ATOM 858 N N . THR A 1 110 ? 9.875 7.213 11.364 1.00 73.56 110 THR A N 1
ATOM 859 C CA . THR A 1 110 ? 10.709 8.405 11.154 1.00 73.56 110 THR A CA 1
ATOM 860 C C . THR A 1 110 ? 11.902 8.167 10.224 1.00 73.56 110 THR A C 1
ATOM 862 O O . THR A 1 110 ? 12.367 9.116 9.608 1.00 73.56 110 THR A O 1
ATOM 865 N N . SER A 1 111 ? 12.378 6.925 10.072 1.00 77.19 111 SER A N 1
ATOM 866 C CA . SER A 1 111 ? 13.585 6.583 9.294 1.00 77.19 111 SER A CA 1
ATOM 867 C C . SER A 1 111 ? 13.335 5.795 7.999 1.00 77.19 111 SER A C 1
ATOM 869 O O . SER A 1 111 ? 14.285 5.338 7.369 1.00 77.19 111 SER A O 1
ATOM 871 N N . SER A 1 112 ? 12.079 5.587 7.592 1.00 79.31 112 SER A N 1
ATOM 872 C CA . SER A 1 112 ? 11.775 4.814 6.376 1.00 79.31 112 SER A CA 1
ATOM 873 C C . SER A 1 112 ? 11.991 5.661 5.125 1.00 79.31 112 SER A C 1
ATOM 875 O O . SER A 1 112 ? 11.431 6.752 5.049 1.00 79.31 112 SER A O 1
ATOM 877 N N . VAL A 1 113 ? 12.734 5.143 4.140 1.00 84.00 113 VAL A N 1
ATOM 878 C CA . VAL A 1 113 ? 12.914 5.781 2.819 1.00 84.00 113 VAL A CA 1
ATOM 879 C C . VAL A 1 113 ? 11.635 5.683 1.984 1.00 84.00 113 VAL A C 1
ATOM 881 O O . VAL A 1 113 ? 11.220 6.663 1.375 1.00 84.00 113 VAL A O 1
ATOM 884 N N . TYR A 1 114 ? 10.970 4.526 2.018 1.00 89.69 114 TYR A N 1
ATOM 885 C CA . TYR A 1 114 ? 9.715 4.289 1.303 1.00 89.69 114 TYR A CA 1
ATOM 886 C C . TYR A 1 114 ? 8.510 4.649 2.167 1.00 89.69 114 TYR A C 1
ATOM 888 O O . TYR A 1 114 ? 8.506 4.423 3.387 1.00 89.69 114 TYR A O 1
ATOM 896 N N . ASP A 1 115 ? 7.475 5.158 1.509 1.00 92.50 115 ASP A N 1
ATOM 897 C CA . ASP A 1 115 ? 6.201 5.527 2.122 1.00 92.50 115 ASP A CA 1
ATOM 898 C C . ASP A 1 115 ? 5.344 4.273 2.354 1.00 92.50 115 ASP A C 1
ATOM 900 O O . ASP A 1 115 ? 4.637 4.156 3.359 1.00 92.50 115 ASP A O 1
ATOM 904 N N . LEU A 1 116 ? 5.457 3.296 1.446 1.00 93.69 116 LEU A N 1
ATOM 905 C CA . LEU A 1 116 ? 4.757 2.019 1.491 1.00 93.69 116 LEU A CA 1
ATOM 906 C C . LEU A 1 116 ? 5.724 0.839 1.331 1.00 93.69 116 LEU A C 1
ATOM 908 O O . LEU A 1 116 ? 6.566 0.802 0.439 1.00 93.69 116 LEU A O 1
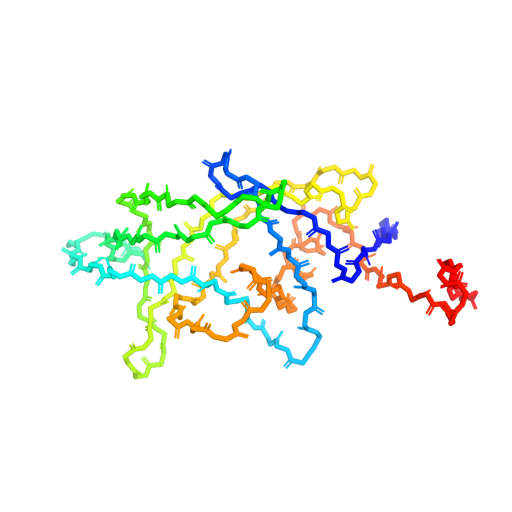ATOM 912 N N . SER A 1 117 ? 5.533 -0.179 2.167 1.00 94.19 117 SER A N 1
ATOM 913 C CA . SER A 1 117 ? 6.114 -1.508 1.980 1.00 94.19 117 SER A CA 1
ATOM 914 C C . SER A 1 117 ? 4.996 -2.477 1.607 1.00 94.19 117 SER A C 1
ATOM 916 O O . SER A 1 117 ? 4.084 -2.674 2.412 1.00 94.19 117 SER A O 1
ATOM 918 N N . ILE A 1 118 ? 5.051 -3.063 0.413 1.00 94.12 118 ILE A N 1
ATOM 919 C CA . ILE A 1 118 ? 4.100 -4.066 -0.078 1.00 94.12 118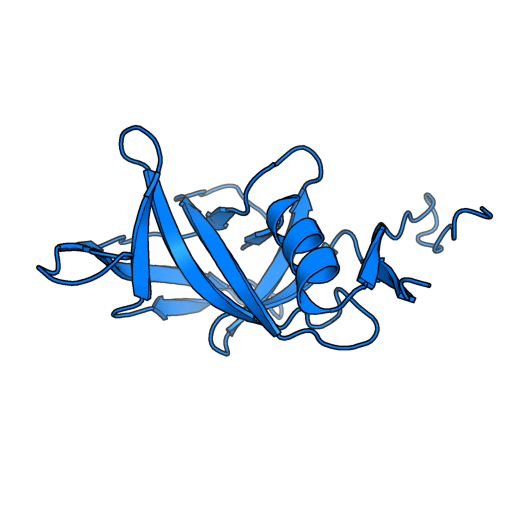 ILE A CA 1
ATOM 920 C C . ILE A 1 118 ? 4.512 -5.448 0.420 1.00 94.12 118 ILE A C 1
ATOM 922 O O . ILE A 1 118 ? 5.652 -5.859 0.226 1.00 94.12 118 ILE A O 1
ATOM 926 N N . GLY A 1 119 ? 3.571 -6.165 1.032 1.00 93.12 119 GLY A N 1
ATOM 927 C CA . GLY A 1 119 ? 3.739 -7.561 1.420 1.00 93.12 119 GLY A CA 1
ATOM 928 C C . GLY A 1 119 ? 3.176 -8.552 0.398 1.00 93.12 119 GLY A C 1
ATOM 929 O O . GLY A 1 119 ? 2.591 -8.196 -0.630 1.00 93.12 119 GLY A O 1
ATOM 930 N N . LEU A 1 120 ? 3.307 -9.840 0.719 1.00 91.81 120 LEU A N 1
ATOM 931 C CA . LEU A 1 120 ? 2.795 -10.947 -0.099 1.00 91.81 120 LEU A CA 1
ATOM 932 C C . LEU A 1 120 ? 1.258 -10.973 -0.209 1.00 91.81 120 LEU A C 1
ATOM 934 O O . LEU A 1 120 ? 0.710 -11.626 -1.101 1.00 91.81 120 LEU A O 1
ATOM 938 N N . ASP A 1 121 ? 0.542 -10.247 0.652 1.00 91.75 121 ASP A N 1
ATOM 939 C CA . ASP A 1 121 ? -0.910 -10.098 0.584 1.00 91.75 121 ASP A CA 1
ATOM 940 C C . ASP A 1 121 ? -1.379 -9.493 -0.748 1.00 91.75 121 ASP A C 1
ATOM 942 O O . ASP A 1 121 ? -2.376 -9.944 -1.315 1.00 91.75 121 ASP A O 1
ATOM 946 N N . VAL A 1 122 ? -0.623 -8.546 -1.307 1.00 92.50 122 VAL A N 1
ATOM 947 C CA . VAL A 1 122 ? -0.912 -7.965 -2.627 1.00 92.50 122 VAL A CA 1
ATOM 948 C C . VAL A 1 122 ? -0.728 -8.995 -3.742 1.00 92.50 122 VAL A C 1
ATOM 950 O O . VAL A 1 122 ? -1.544 -9.081 -4.659 1.00 92.50 122 VAL A O 1
ATOM 953 N N . PHE A 1 123 ? 0.301 -9.836 -3.641 1.00 91.19 123 PHE A N 1
ATOM 954 C CA . PHE A 1 123 ? 0.602 -10.877 -4.626 1.00 91.19 123 PHE A CA 1
ATOM 955 C C . PHE A 1 123 ? -0.528 -11.911 -4.670 1.00 91.19 123 PHE A C 1
ATOM 957 O O . PHE A 1 123 ? -0.996 -12.293 -5.745 1.00 91.19 123 PHE A O 1
ATOM 964 N N . SER A 1 124 ? -1.026 -12.294 -3.492 1.00 90.38 124 SER A N 1
ATOM 965 C CA . SER A 1 124 ? -2.189 -13.169 -3.345 1.00 90.38 124 SER A CA 1
ATOM 966 C C . SER A 1 124 ? -3.456 -12.551 -3.950 1.00 90.38 124 SER A C 1
ATOM 968 O O . SER A 1 124 ? -4.185 -13.224 -4.685 1.00 90.38 124 SER A O 1
ATOM 970 N N . GLN A 1 125 ? -3.703 -11.253 -3.731 1.00 91.88 125 GLN A N 1
ATOM 971 C CA . GLN A 1 125 ? -4.835 -10.553 -4.351 1.00 91.88 125 GLN A CA 1
ATOM 972 C C . GLN A 1 125 ? -4.760 -10.562 -5.882 1.00 91.88 125 GLN A C 1
ATOM 974 O O . GLN A 1 125 ? -5.760 -10.828 -6.545 1.00 91.88 125 GLN A O 1
ATOM 979 N N . LEU A 1 126 ? -3.583 -10.328 -6.464 1.00 90.88 126 LEU A N 1
ATOM 980 C CA . LEU A 1 126 ? -3.402 -10.372 -7.918 1.00 90.88 126 LEU A CA 1
ATOM 981 C C . LEU A 1 126 ? -3.660 -11.766 -8.496 1.00 90.88 126 LEU A C 1
ATOM 983 O O . LEU A 1 126 ? -4.318 -11.910 -9.531 1.00 90.88 126 LEU A O 1
ATOM 987 N N . GLN A 1 127 ? -3.194 -12.803 -7.803 1.00 90.88 127 GLN A N 1
ATOM 988 C CA . GLN A 1 127 ? -3.415 -14.182 -8.217 1.00 90.88 127 GLN A CA 1
ATOM 989 C C . GLN A 1 127 ? -4.888 -14.577 -8.145 1.00 90.88 127 GLN A C 1
ATOM 991 O O . GLN A 1 127 ? -5.405 -15.196 -9.075 1.00 90.88 127 GLN A O 1
ATOM 996 N N . THR A 1 128 ? -5.569 -14.201 -7.068 1.00 91.50 128 THR A N 1
ATOM 997 C CA . THR A 1 128 ? 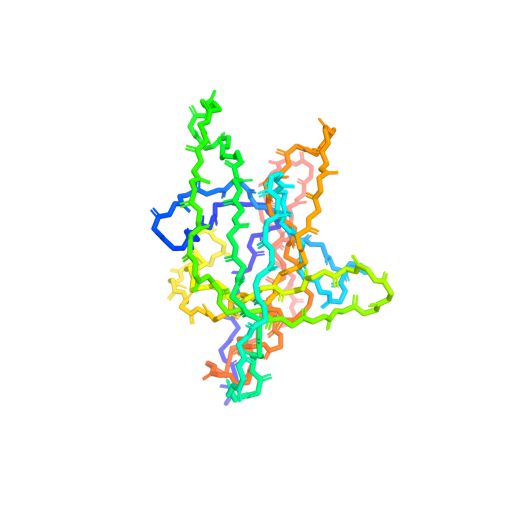-6.971 -14.563 -6.830 1.00 91.50 128 THR A CA 1
ATOM 998 C C . THR A 1 128 ? -7.940 -13.747 -7.683 1.00 91.50 128 THR A C 1
ATOM 1000 O O . THR A 1 128 ? -8.828 -14.323 -8.309 1.00 91.50 128 THR A O 1
ATOM 1003 N N . ARG A 1 129 ? -7.756 -12.424 -7.767 1.00 92.31 129 ARG A N 1
ATOM 1004 C CA . ARG A 1 129 ? -8.677 -11.509 -8.463 1.00 92.31 129 ARG A CA 1
ATOM 1005 C C . ARG A 1 129 ? -8.421 -11.422 -9.964 1.00 92.31 129 ARG A C 1
ATOM 1007 O O . ARG A 1 129 ? -9.370 -11.401 -10.741 1.00 92.31 129 ARG A O 1
ATOM 1014 N N . TYR A 1 130 ? -7.154 -11.389 -10.376 1.00 90.44 130 TYR A N 1
ATOM 1015 C CA . TYR A 1 130 ? -6.770 -11.142 -11.771 1.00 90.44 130 TYR A CA 1
ATOM 1016 C C . TYR A 1 130 ? -6.209 -12.375 -12.483 1.00 90.44 130 TYR A C 1
ATOM 1018 O O . TYR A 1 130 ? -5.917 -12.309 -13.676 1.00 90.44 130 TYR A O 1
ATOM 1026 N N . LYS A 1 131 ? -6.068 -13.514 -11.788 1.00 90.25 131 LYS A N 1
ATOM 1027 C CA . LYS A 1 131 ? -5.439 -14.736 -12.328 1.00 90.25 131 LYS A CA 1
ATOM 1028 C C . LYS A 1 131 ? -4.033 -14.462 -12.878 1.00 90.25 131 LYS A C 1
ATOM 1030 O O . LYS A 1 131 ? -3.601 -15.068 -13.865 1.00 90.25 131 LYS A O 1
ATOM 1035 N N . VAL A 1 132 ? -3.325 -13.536 -12.231 1.00 88.44 132 VAL A N 1
ATOM 1036 C CA . VAL A 1 132 ? -1.963 -13.131 -12.573 1.00 88.44 132 VAL A CA 1
ATOM 1037 C C . VAL A 1 132 ? -0.983 -13.796 -11.620 1.00 88.44 132 VAL A C 1
ATOM 1039 O O . VAL A 1 132 ? -1.191 -13.810 -10.412 1.00 88.44 132 VAL A O 1
ATOM 1042 N N . ARG A 1 133 ? 0.114 -14.329 -12.156 1.00 86.69 133 ARG A N 1
ATOM 1043 C CA . ARG A 1 133 ? 1.241 -14.795 -11.349 1.00 86.69 133 ARG A CA 1
ATOM 1044 C C . ARG A 1 133 ? 2.320 -13.704 -11.340 1.00 86.69 133 ARG A C 1
ATOM 1046 O O . ARG A 1 133 ? 2.984 -13.546 -12.368 1.00 86.69 133 ARG A O 1
ATOM 1053 N N . PRO A 1 134 ? 2.476 -12.947 -10.241 1.00 84.94 134 PRO A N 1
ATOM 1054 C CA . PRO A 1 134 ? 3.519 -11.934 -10.127 1.00 84.94 134 PRO A CA 1
ATOM 1055 C C . PRO A 1 134 ? 4.907 -12.581 -10.004 1.00 84.94 134 PRO A C 1
ATOM 1057 O O . PRO A 1 134 ? 5.086 -13.560 -9.279 1.00 84.94 134 PRO A O 1
ATOM 1060 N N . PHE A 1 135 ? 5.882 -12.029 -10.721 1.00 85.12 135 PHE A N 1
ATOM 1061 C CA . PHE A 1 135 ? 7.298 -12.391 -10.660 1.00 85.12 135 PHE A CA 1
ATOM 1062 C C . PHE A 1 135 ? 8.105 -11.143 -10.361 1.00 85.12 135 PHE A C 1
ATOM 1064 O O . PHE A 1 135 ? 7.966 -10.153 -11.068 1.00 85.12 135 PHE A O 1
ATOM 1071 N N . LEU A 1 136 ? 8.964 -11.190 -9.351 1.00 84.50 136 LEU A N 1
ATOM 1072 C CA . LEU A 1 136 ? 9.808 -10.045 -9.036 1.00 84.50 136 LEU A CA 1
ATOM 1073 C C . LEU A 1 136 ? 10.836 -9.828 -10.132 1.00 84.50 136 LEU A C 1
ATOM 1075 O O . LEU A 1 136 ? 11.494 -10.761 -10.598 1.00 84.50 136 LEU A O 1
ATOM 1079 N N . GLN A 1 137 ? 10.968 -8.574 -10.520 1.00 81.50 137 GLN A N 1
ATOM 1080 C CA . GLN A 1 137 ? 12.008 -8.113 -11.402 1.00 81.50 137 GLN A CA 1
ATOM 1081 C C . GLN A 1 137 ? 13.311 -8.061 -10.611 1.00 81.50 137 GLN A C 1
ATOM 1083 O O . GLN A 1 137 ? 13.508 -7.175 -9.788 1.00 81.50 137 GLN A O 1
ATOM 1088 N N . VAL A 1 138 ? 14.205 -9.014 -10.853 1.00 72.94 138 VAL A N 1
ATOM 1089 C CA . VAL A 1 138 ? 15.546 -8.992 -10.266 1.00 72.94 138 VAL A CA 1
ATOM 1090 C C . VAL A 1 138 ? 16.459 -8.240 -11.222 1.00 72.94 138 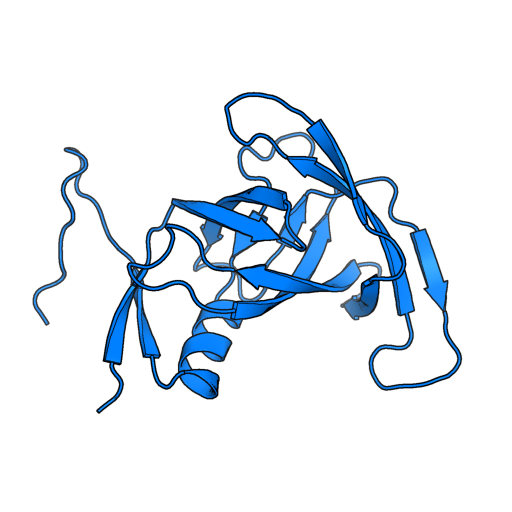VAL A C 1
ATOM 1092 O O . VAL A 1 138 ? 16.548 -8.598 -12.398 1.00 72.94 138 VAL A O 1
ATOM 1095 N N . THR A 1 139 ? 17.135 -7.201 -10.747 1.00 64.75 139 THR A N 1
ATOM 1096 C CA . THR A 1 139 ? 18.163 -6.500 -11.522 1.00 64.75 139 THR A CA 1
ATOM 1097 C C . THR A 1 139 ? 19.553 -6.974 -11.121 1.00 64.75 139 THR A C 1
ATOM 1099 O O . THR A 1 139 ? 19.810 -7.234 -9.946 1.00 64.75 139 THR A O 1
ATOM 1102 N N . ASN A 1 140 ? 20.462 -7.089 -12.088 1.00 70.75 140 ASN A N 1
ATOM 1103 C CA . ASN A 1 140 ? 21.878 -7.294 -11.786 1.00 70.75 140 ASN A CA 1
ATOM 1104 C C . ASN A 1 140 ? 22.523 -5.991 -11.263 1.00 70.75 140 ASN A C 1
ATOM 1106 O O . ASN A 1 140 ? 21.885 -4.939 -11.213 1.00 70.75 140 ASN A O 1
ATOM 1110 N N . SER A 1 141 ? 23.807 -6.047 -10.902 1.00 68.69 141 SER A N 1
ATOM 1111 C CA . SER A 1 141 ? 24.573 -4.887 -10.417 1.00 68.69 141 SER A CA 1
ATOM 1112 C C . SER A 1 141 ? 24.699 -3.738 -11.429 1.00 68.69 141 SER A C 1
ATOM 1114 O O . SER A 1 141 ? 25.036 -2.627 -11.036 1.00 68.69 141 SER A O 1
ATOM 1116 N N . ALA A 1 142 ? 24.408 -3.979 -12.711 1.00 71.44 142 ALA A N 1
ATOM 1117 C CA . ALA A 1 142 ? 24.372 -2.968 -13.767 1.00 71.44 142 ALA A CA 1
ATOM 1118 C C . ALA A 1 142 ? 22.958 -2.393 -14.004 1.00 71.44 142 ALA A C 1
ATOM 1120 O O . ALA A 1 142 ? 22.742 -1.684 -14.984 1.00 71.44 142 ALA A O 1
ATOM 1121 N N . GLY A 1 143 ? 21.97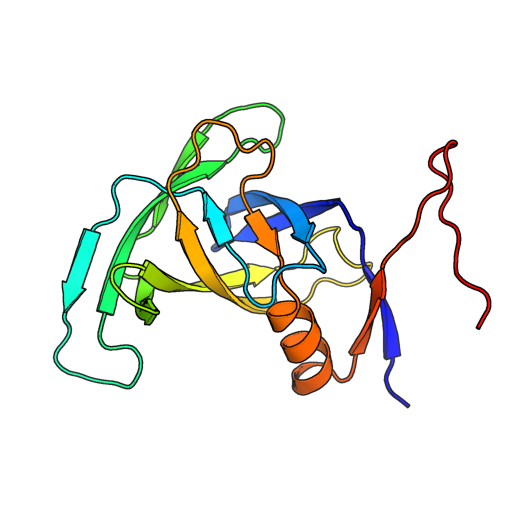8 -2.727 -13.154 1.00 60.06 143 GLY A N 1
ATOM 1122 C CA . GLY A 1 143 ? 20.587 -2.280 -13.288 1.00 60.06 143 GLY A CA 1
ATOM 1123 C C . GLY A 1 143 ? 19.806 -2.976 -14.409 1.00 60.06 143 GLY A C 1
ATOM 1124 O O . GLY A 1 143 ? 18.666 -2.610 -14.687 1.00 60.06 143 GLY A O 1
ATOM 1125 N N . GLN A 1 144 ? 20.379 -3.992 -15.058 1.00 69.56 144 GLN A N 1
ATOM 1126 C CA . GLN A 1 144 ? 19.698 -4.725 -16.123 1.00 69.56 144 GLN A CA 1
ATOM 1127 C C . GLN A 1 144 ? 18.739 -5.747 -15.528 1.00 69.56 144 GLN A C 1
ATOM 1129 O O . GLN A 1 144 ? 19.088 -6.481 -14.601 1.00 69.56 144 GLN A O 1
ATOM 1134 N N . ILE A 1 145 ? 17.543 -5.835 -16.106 1.00 66.38 145 ILE A N 1
ATOM 1135 C CA . ILE A 1 145 ? 16.531 -6.812 -15.713 1.00 66.38 145 ILE A CA 1
ATOM 1136 C C . ILE A 1 145 ? 17.028 -8.213 -16.061 1.00 66.38 145 ILE A C 1
ATOM 1138 O O . ILE A 1 145 ? 17.066 -8.607 -17.227 1.00 66.38 145 ILE A O 1
ATOM 1142 N N . SER A 1 146 ? 17.366 -8.993 -15.040 1.00 58.72 146 SER A N 1
ATOM 1143 C CA . SER A 1 146 ? 17.523 -10.431 -15.186 1.00 58.72 146 SER A CA 1
ATOM 1144 C C . SER A 1 146 ? 16.128 -11.047 -15.212 1.00 58.72 146 SER A C 1
ATOM 1146 O O . SER A 1 146 ? 15.460 -11.172 -14.189 1.00 58.72 146 SER A O 1
ATOM 1148 N N . VAL A 1 147 ? 15.640 -11.383 -16.406 1.00 55.53 147 VAL A N 1
ATOM 1149 C CA . VAL A 1 147 ? 14.437 -12.209 -16.528 1.00 55.53 147 VAL A CA 1
ATOM 1150 C C . VAL A 1 147 ? 14.862 -13.638 -16.195 1.00 55.53 147 VAL A C 1
ATOM 1152 O O . VAL A 1 147 ? 15.689 -14.194 -16.926 1.00 55.53 147 VAL A O 1
ATOM 1155 N N . PRO A 1 148 ? 14.342 -14.257 -15.122 1.00 49.88 148 PRO A N 1
ATOM 1156 C CA . PRO A 1 148 ? 14.658 -15.645 -14.840 1.00 49.88 148 PRO A CA 1
ATOM 1157 C C . PRO A 1 148 ? 14.131 -16.502 -15.996 1.00 49.88 148 PRO A C 1
ATOM 1159 O O . PRO A 1 148 ? 12.925 -16.525 -16.260 1.00 49.88 148 PRO A O 1
ATOM 1162 N N . LYS A 1 149 ? 15.031 -17.167 -16.728 1.00 43.97 149 LYS A N 1
ATOM 1163 C CA . LYS A 1 149 ? 14.654 -18.133 -17.765 1.00 43.97 149 LYS A CA 1
ATOM 1164 C C . LYS A 1 149 ? 14.110 -19.383 -17.061 1.00 43.97 149 LYS A C 1
ATOM 1166 O O . LYS A 1 149 ? 14.897 -20.226 -16.644 1.00 43.97 149 LYS A O 1
ATOM 1171 N N . TYR A 1 150 ? 12.788 -19.463 -16.897 1.00 47.69 150 TYR A N 1
ATOM 1172 C CA . TYR A 1 150 ? 12.069 -20.668 -16.456 1.00 47.69 150 TYR A CA 1
ATOM 1173 C C . TYR A 1 150 ? 11.003 -21.076 -17.468 1.00 47.69 150 TYR A C 1
ATOM 1175 O O . TYR A 1 150 ? 9.979 -20.344 -17.586 1.00 47.69 150 TYR A O 1
#

Solvent-accessible surface area (backbone atoms only — not comparable to full-atom values): 8203 Å² total; per-residue (Å²): 133,65,50,76,41,59,26,45,46,60,36,46,29,29,51,77,85,42,58,28,34,30,35,57,36,84,89,32,65,59,22,39,32,39,31,42,79,75,43,79,44,84,47,99,62,73,96,49,32,26,35,30,29,33,34,31,57,28,56,44,95,82,43,82,44,80,45,81,48,70,72,34,42,16,42,82,40,80,90,92,36,45,31,34,52,43,54,30,34,38,38,72,25,31,97,62,76,47,82,44,75,42,61,26,31,63,37,76,58,95,84,57,90,48,31,30,37,41,17,48,50,59,51,52,48,38,35,72,76,67,42,28,45,75,38,76,51,44,58,48,101,85,69,46,76,51,74,82,91,125

Organism: Giardia intestinalis (strain P15) (NCBI:txid658858)

Nearest PDB structures (foldseek):
  4ni6-assembly1_A  TM=1.871E-01  e=6.422E-01  Clostridium perfringens B str. ATCC 3626
  6oil-assembly1_A  TM=1.747E-01  e=9.013E-01  Homo sapiens
  8tbq-assembly2_Q  TM=1.770E-01  e=1.068E+00  Homo sapiens
  6e8f-assembly2_C  TM=1.946E-01  e=3.305E+00  Homo sapiens
  6e8f-assembly3_B  TM=2.221E-01  e=5.814E+00  Homo sapiens

pLDDT: mean 85.33, std 10.64, range [43.97, 95.19]

Radius of gyration: 16.0 Å; Cα contacts (8 Å, |Δi|>4): 347; chains: 1; bounding box: 47×37×38 Å

Mean predicted aligned error: 6.44 Å

Secondary structure (DSSP, 8-state):
-PEEEEE-SEEEEEETTEEEEEEE-TT-SS-EEEEEEEEEEE-SSSSS-EEEEEEEEE-GGG--EEEEEEEEEEEEETTTEEEEEEEEE-TTTSSS--EEEEEEEEE--TT-S-SEEE-HHHHHHHHHHH-EEEEE-EE-TTS-EE----

Sequence (150 aa):
MAKRVLFAIESVMSLGGVHVLTQVDTGAVTSSLNARNVFVAKKNMGSMPLCVSFTMVSRFEGKEREYEFSNVPGRYYKQNEIMVAIPAVLCDLTPIPYEIQLYTKLRNRTSSVYDLSIGLDVFSQLQTRYKVRPFLQVTNSAGQISVPKY

InterPro domains:
  IPR021109 Aspartic peptidase domain superfamily [G3DSA:2.40.70.10] (8-129)
  IPR021109 Aspartic peptidase domain superfamily [SSF50630] (17-126)

Foldseek 3Di:
DQAEWEFEQWDWKQWQNDIWTEGEDAVDQAKAFAWDPWDWDAAPDDPQRIQIKIWAWGCPPNDTDIDIDGRFRWDDDPPPKIWTWIWMWSPPRTPDIDIDGHTYIYDHDPPDPTRMYGYCNVQVCCCVPVVYHYDYQDADPVRDTDDPPD